Protein AF-A0A7J3NSF6-F1 (afdb_monomer_lite)

Secondary structure (DSSP, 8-state):
---HHHHHHHHHHHSS--HHHHHHHHHHHHHHHHHTPPPP-HHHHHTT-S----S--STHHHHHHHHH--

Radius of gyration: 11.44 Å; chains: 1; bounding box: 26×22×28 Å

Structure (mmCIF, N/CA/C/O backbone):
data_AF-A0A7J3NSF6-F1
#
_entry.id   AF-A0A7J3NSF6-F1
#
loop_
_atom_site.group_PDB
_atom_site.id
_atom_site.type_symbol
_atom_site.label_atom_id
_atom_site.label_alt_id
_atom_site.label_comp_id
_atom_site.label_asym_id
_atom_site.label_entity_id
_atom_site.label_seq_id
_atom_site.pdbx_PDB_ins_code
_atom_site.Cartn_x
_atom_site.Cartn_y
_atom_site.Cartn_z
_atom_site.occupancy
_atom_site.B_iso_or_equiv
_atom_site.auth_seq_id
_atom_site.auth_comp_id
_atom_site.auth_asym_id
_atom_site.auth_atom_id
_atom_site.pdbx_PDB_model_num
ATOM 1 N N . MET A 1 1 ? -10.557 -4.826 -7.642 1.00 77.00 1 MET A N 1
ATOM 2 C CA . MET A 1 1 ? -9.346 -5.001 -8.475 1.00 77.00 1 MET A CA 1
ATOM 3 C C . MET A 1 1 ? -8.698 -3.642 -8.502 1.00 77.00 1 MET A C 1
ATOM 5 O O . MET A 1 1 ? -9.426 -2.675 -8.701 1.00 77.00 1 MET A O 1
ATOM 9 N N . VAL A 1 2 ? -7.382 -3.579 -8.294 1.00 91.00 2 VAL A N 1
ATOM 10 C CA . VAL A 1 2 ? -6.636 -2.318 -8.216 1.00 91.00 2 VAL A CA 1
ATOM 11 C C . VAL A 1 2 ? -6.937 -1.465 -9.449 1.00 91.00 2 VAL A C 1
ATOM 13 O O . VAL A 1 2 ? -6.722 -1.908 -10.575 1.00 91.00 2 VAL A O 1
ATOM 16 N N . GLY A 1 3 ? -7.481 -0.266 -9.234 1.00 94.56 3 GLY A N 1
ATOM 17 C CA . GLY A 1 3 ? -7.877 0.627 -10.323 1.00 94.56 3 GLY A CA 1
ATOM 18 C C . GLY A 1 3 ? -6.675 1.223 -11.059 1.00 94.56 3 GLY A C 1
ATOM 19 O O . GLY A 1 3 ? -5.638 1.491 -10.452 1.00 94.56 3 GLY A O 1
ATOM 20 N N . GLU A 1 4 ? -6.830 1.495 -12.357 1.00 96.44 4 GLU A N 1
ATOM 21 C CA . GLU A 1 4 ? -5.755 2.018 -13.218 1.00 96.44 4 GLU A CA 1
ATOM 22 C C . GLU A 1 4 ? -5.164 3.338 -12.712 1.00 96.44 4 GLU A C 1
ATOM 24 O O . GLU A 1 4 ? -3.951 3.526 -12.758 1.0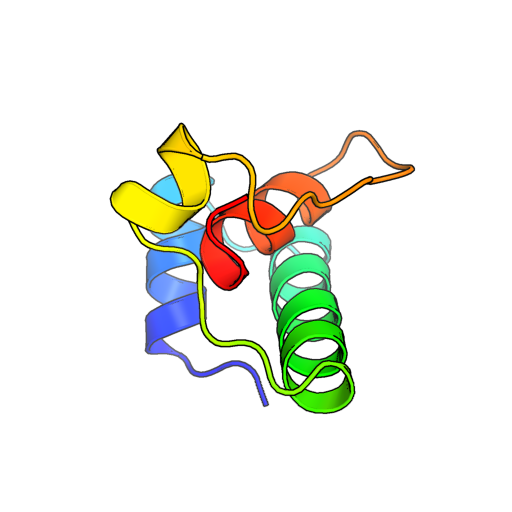0 96.44 4 GLU A O 1
ATOM 29 N N . ALA A 1 5 ? -5.995 4.227 -12.159 1.00 97.12 5 ALA A N 1
ATOM 30 C CA . ALA A 1 5 ? -5.530 5.485 -11.574 1.00 97.12 5 ALA A CA 1
ATOM 31 C C . ALA A 1 5 ? -4.555 5.256 -10.405 1.00 97.12 5 ALA A C 1
ATOM 33 O O . ALA A 1 5 ? -3.546 5.952 -10.284 1.00 97.12 5 ALA A O 1
ATOM 34 N N . LEU A 1 6 ? -4.822 4.248 -9.567 1.00 97.38 6 LEU A N 1
ATOM 35 C CA . LEU A 1 6 ? -3.960 3.911 -8.437 1.00 97.38 6 LEU A CA 1
ATOM 36 C C . LEU A 1 6 ? -2.647 3.274 -8.912 1.00 97.38 6 LEU A C 1
ATOM 38 O O . LEU A 1 6 ? -1.584 3.624 -8.405 1.00 97.38 6 LEU A O 1
ATOM 42 N N . VAL A 1 7 ? -2.701 2.410 -9.932 1.00 98.38 7 VAL A N 1
ATOM 43 C CA . VAL A 1 7 ? -1.497 1.860 -10.584 1.00 98.38 7 VAL A CA 1
ATOM 44 C C . VAL A 1 7 ? -0.660 2.973 -11.220 1.00 98.38 7 VAL A C 1
ATOM 46 O O . VAL A 1 7 ? 0.562 2.975 -11.090 1.00 98.38 7 VAL A O 1
ATOM 49 N N . GLY A 1 8 ? -1.303 3.948 -11.866 1.00 98.44 8 GLY A N 1
ATOM 50 C CA . GLY A 1 8 ? -0.642 5.114 -12.451 1.00 98.44 8 GLY A CA 1
ATOM 51 C C . GLY A 1 8 ? 0.102 5.947 -11.408 1.00 98.44 8 GLY A C 1
ATOM 52 O O . GLY A 1 8 ? 1.275 6.260 -11.610 1.00 98.44 8 GLY A O 1
ATOM 53 N N . LYS A 1 9 ? -0.540 6.225 -10.266 1.00 98.38 9 LYS A N 1
ATOM 54 C CA . LYS A 1 9 ? 0.087 6.927 -9.137 1.00 98.38 9 LYS A CA 1
ATOM 55 C C . LYS A 1 9 ? 1.250 6.136 -8.539 1.00 98.38 9 LYS A C 1
ATOM 57 O O . LYS A 1 9 ? 2.293 6.707 -8.242 1.00 98.38 9 LYS A O 1
ATOM 62 N N . ALA A 1 10 ? 1.097 4.821 -8.399 1.00 98.56 10 ALA A N 1
ATOM 63 C CA . ALA A 1 10 ? 2.166 3.961 -7.906 1.00 98.56 10 ALA A CA 1
ATOM 64 C C . ALA A 1 10 ? 3.371 3.944 -8.854 1.00 98.56 10 ALA A C 1
ATOM 66 O O . ALA A 1 10 ? 4.504 4.015 -8.395 1.00 98.56 10 ALA A O 1
ATOM 67 N N . ARG A 1 11 ? 3.138 3.915 -10.172 1.00 98.62 11 ARG A N 1
ATOM 68 C CA . ARG A 1 11 ? 4.199 4.033 -11.180 1.00 98.62 11 ARG A CA 1
ATOM 69 C C . ARG A 1 11 ? 4.931 5.366 -11.077 1.00 98.62 11 ARG A C 1
ATOM 71 O O . ARG A 1 11 ? 6.142 5.380 -11.224 1.00 98.62 11 ARG A O 1
ATOM 78 N N . GLU A 1 12 ? 4.212 6.470 -10.890 1.00 98.69 12 GLU A N 1
ATOM 79 C CA . GLU A 1 12 ? 4.826 7.797 -10.753 1.00 98.69 12 GLU A CA 1
ATOM 80 C C . GLU A 1 12 ? 5.709 7.879 -9.504 1.00 98.69 12 GLU A C 1
ATOM 82 O O . GLU A 1 12 ? 6.836 8.354 -9.588 1.00 98.69 12 GLU A O 1
ATOM 87 N N . PHE A 1 13 ? 5.228 7.347 -8.378 1.00 98.50 13 PHE A N 1
ATOM 88 C CA . PHE A 1 13 ? 5.975 7.312 -7.123 1.00 98.50 13 PHE A CA 1
ATOM 89 C C . PHE A 1 13 ? 7.195 6.378 -7.184 1.00 98.50 13 PHE A C 1
ATOM 91 O O . PHE A 1 13 ? 8.298 6.770 -6.823 1.00 98.50 13 PHE A O 1
ATOM 98 N N . HIS A 1 14 ? 7.005 5.151 -7.674 1.00 98.62 14 HIS A N 1
ATOM 99 C CA . HIS A 1 14 ? 8.044 4.117 -7.715 1.00 98.62 14 HIS A CA 1
ATOM 100 C C . HI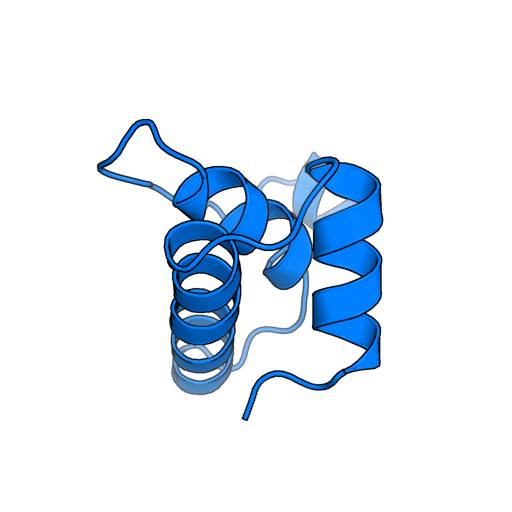S A 1 14 ? 9.022 4.272 -8.896 1.00 98.62 14 HIS A C 1
ATOM 102 O O . HIS A 1 14 ? 10.149 3.783 -8.869 1.00 98.62 14 HIS A O 1
ATOM 108 N N . GLY A 1 15 ? 8.579 4.904 -9.984 1.00 98.62 15 GLY A N 1
ATOM 109 C CA . GLY A 1 15 ? 9.340 5.123 -11.218 1.00 98.62 15 GLY A CA 1
ATOM 110 C C . GLY A 1 15 ? 9.088 4.107 -12.340 1.00 98.62 15 GLY A C 1
ATOM 111 O O . GLY A 1 15 ? 9.451 4.363 -13.486 1.00 98.62 15 GLY A O 1
ATOM 112 N N . HIS A 1 16 ? 8.452 2.965 -12.068 1.00 98.56 16 HIS A N 1
ATOM 113 C CA . HIS A 1 16 ? 8.039 1.998 -13.094 1.00 98.56 16 HIS A CA 1
ATOM 114 C C . HIS A 1 16 ? 6.931 1.071 -12.577 1.00 98.56 16 HIS A C 1
ATOM 116 O O . HIS A 1 16 ? 6.576 1.105 -11.404 1.00 98.56 16 HIS A O 1
ATOM 122 N N . ILE A 1 17 ? 6.369 0.238 -13.457 1.00 98.56 17 ILE A N 1
ATOM 123 C CA . ILE A 1 17 ? 5.451 -0.838 -13.060 1.00 98.56 17 ILE A CA 1
ATOM 124 C C . ILE A 1 17 ? 6.247 -2.138 -12.991 1.00 98.56 17 ILE A C 1
ATOM 126 O O . ILE A 1 17 ? 6.853 -2.547 -13.980 1.00 98.56 17 ILE A O 1
ATOM 130 N N . CYS A 1 18 ? 6.203 -2.810 -11.846 1.00 98.56 18 CYS A N 1
ATOM 131 C CA . CYS A 1 18 ? 6.719 -4.163 -11.675 1.00 98.56 18 CYS A CA 1
ATOM 132 C C . CYS A 1 18 ? 5.689 -5.037 -10.935 1.00 98.56 18 CYS A C 1
ATOM 134 O O . CYS A 1 18 ? 4.775 -4.502 -10.296 1.00 98.56 18 CYS A O 1
ATOM 136 N N . PRO A 1 19 ? 5.810 -6.378 -10.989 1.00 98.19 19 PRO A N 1
ATOM 137 C CA . PRO A 1 19 ? 4.847 -7.270 -10.345 1.00 98.19 19 PRO A CA 1
ATOM 138 C C . PRO A 1 19 ? 4.691 -7.011 -8.842 1.00 98.19 19 PRO A C 1
ATOM 140 O O . PRO A 1 19 ? 3.570 -6.986 -8.343 1.00 98.19 19 PRO A O 1
ATOM 143 N N . PHE A 1 20 ? 5.792 -6.761 -8.126 1.00 98.62 20 PHE A N 1
ATOM 144 C CA . PHE A 1 20 ? 5.755 -6.545 -6.678 1.00 98.62 20 PHE A CA 1
ATOM 145 C C . PHE A 1 20 ? 5.057 -5.242 -6.286 1.00 98.62 20 PHE A C 1
ATOM 147 O O . PHE A 1 20 ? 4.296 -5.253 -5.325 1.00 98.62 20 PHE A O 1
ATOM 154 N N . LEU A 1 21 ? 5.212 -4.170 -7.070 1.00 98.69 21 LEU A N 1
ATOM 155 C CA . LEU A 1 21 ? 4.477 -2.922 -6.853 1.00 98.69 21 LEU A CA 1
ATOM 156 C C . LEU A 1 21 ? 2.961 -3.155 -6.911 1.00 98.69 21 LEU A C 1
ATOM 158 O O . LEU A 1 21 ? 2.226 -2.768 -6.004 1.00 98.69 21 LEU A O 1
ATOM 162 N N . VAL A 1 22 ? 2.487 -3.844 -7.955 1.00 98.44 22 VAL A N 1
ATOM 163 C CA . VAL A 1 22 ? 1.054 -4.138 -8.132 1.00 98.44 22 VAL A CA 1
ATOM 164 C C . VAL A 1 22 ? 0.548 -5.115 -7.065 1.00 98.44 22 VAL A C 1
ATOM 166 O O . VAL A 1 22 ? -0.576 -4.967 -6.582 1.00 98.44 22 VAL A O 1
ATOM 169 N N . LEU A 1 23 ? 1.373 -6.084 -6.655 1.00 98.44 23 LEU A N 1
ATOM 170 C CA . LEU A 1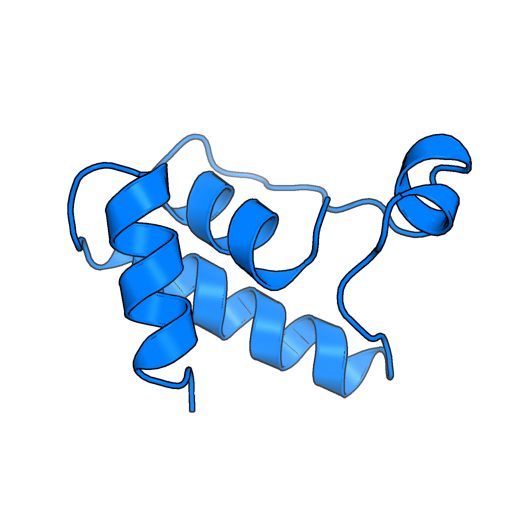 23 ? 1.051 -6.984 -5.547 1.00 98.44 23 LEU A CA 1
ATOM 171 C C . LEU A 1 23 ? 0.901 -6.227 -4.222 1.00 98.44 23 LEU A C 1
ATOM 173 O O . LEU A 1 23 ? -0.043 -6.521 -3.494 1.00 98.44 23 LEU A O 1
ATOM 177 N N . GLY A 1 24 ? 1.753 -5.234 -3.948 1.00 98.56 24 GLY A N 1
ATOM 178 C CA . GLY A 1 24 ? 1.625 -4.351 -2.783 1.00 98.56 24 GLY A CA 1
ATOM 179 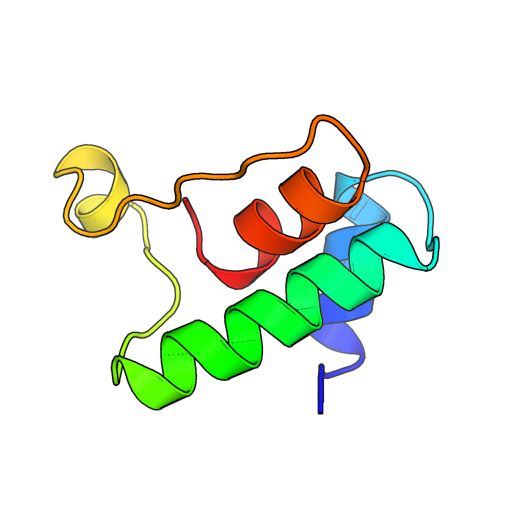C C . GLY A 1 24 ? 0.286 -3.616 -2.777 1.00 98.56 24 GLY A C 1
ATOM 180 O O . GLY A 1 24 ? -0.477 -3.727 -1.819 1.00 98.56 24 GLY A O 1
ATOM 181 N N . LEU A 1 25 ? -0.075 -2.982 -3.901 1.00 98.62 25 LEU A N 1
ATOM 182 C CA . LEU A 1 25 ? -1.375 -2.313 -4.054 1.00 98.62 25 LEU A CA 1
ATOM 183 C C . LEU A 1 25 ? -2.552 -3.267 -3.812 1.00 98.62 25 LEU A C 1
ATOM 185 O O . LEU A 1 25 ? -3.524 -2.908 -3.147 1.00 98.62 25 LEU A O 1
ATOM 189 N N . ARG A 1 26 ? -2.483 -4.489 -4.357 1.00 98.44 26 ARG A N 1
ATOM 190 C CA . ARG A 1 26 ? -3.566 -5.472 -4.236 1.00 98.44 26 ARG A CA 1
ATOM 191 C C . ARG A 1 26 ? -3.675 -6.035 -2.823 1.00 98.44 26 ARG A C 1
ATOM 193 O O . ARG A 1 26 ? -4.791 -6.215 -2.339 1.00 98.44 26 ARG A O 1
ATOM 200 N N . ALA A 1 27 ? -2.549 -6.317 -2.173 1.00 98.31 27 ALA A N 1
ATOM 201 C CA . ALA A 1 27 ? -2.525 -6.772 -0.790 1.00 98.31 27 ALA A CA 1
ATOM 202 C C . ALA A 1 27 ? -3.145 -5.718 0.135 1.00 98.31 27 ALA A C 1
ATOM 204 O O . ALA A 1 27 ? -4.018 -6.048 0.938 1.00 98.31 27 ALA A O 1
ATOM 205 N N . SER A 1 28 ? -2.787 -4.448 -0.056 1.00 98.19 28 SER A N 1
ATOM 206 C CA . SER A 1 28 ? -3.374 -3.330 0.677 1.00 98.19 28 SER A CA 1
ATOM 207 C C . SER A 1 28 ? -4.858 -3.135 0.387 1.00 98.19 28 SER A C 1
ATOM 209 O O . SER A 1 28 ? -5.623 -2.991 1.330 1.00 98.19 28 SER A O 1
ATOM 211 N N . GLU A 1 29 ? -5.314 -3.202 -0.870 1.00 97.50 29 GLU A N 1
ATOM 212 C CA . GLU A 1 29 ? -6.751 -3.128 -1.201 1.00 97.50 29 GLU A CA 1
ATOM 213 C C . GLU A 1 29 ? -7.553 -4.182 -0.414 1.00 97.50 29 GLU A C 1
ATOM 215 O O . GLU A 1 29 ? -8.598 -3.872 0.158 1.00 97.50 29 GLU A O 1
ATOM 220 N N . ILE A 1 30 ? -7.040 -5.416 -0.332 1.00 98.06 30 ILE A N 1
ATOM 221 C CA . ILE A 1 30 ? -7.667 -6.501 0.435 1.00 98.06 30 ILE A CA 1
ATOM 222 C C . ILE A 1 30 ? -7.625 -6.211 1.942 1.00 98.06 30 ILE A C 1
ATOM 224 O O . ILE A 1 30 ? -8.628 -6.421 2.623 1.00 98.06 30 ILE A O 1
ATOM 228 N N . ALA A 1 31 ? -6.488 -5.753 2.472 1.00 97.81 31 ALA A N 1
ATOM 229 C CA . ALA A 1 31 ? -6.335 -5.448 3.893 1.00 97.81 31 ALA A CA 1
ATOM 230 C C . ALA A 1 31 ? -7.284 -4.323 4.336 1.00 97.81 31 ALA A C 1
ATOM 232 O O . ALA A 1 31 ? -8.044 -4.506 5.284 1.00 97.81 31 ALA A O 1
ATOM 233 N N . MET A 1 32 ? -7.319 -3.212 3.597 1.00 96.69 32 MET A N 1
ATOM 234 C CA . MET A 1 32 ? -8.180 -2.062 3.888 1.00 96.69 32 MET A CA 1
ATOM 235 C C . MET A 1 32 ? -9.665 -2.438 3.824 1.00 96.69 32 MET A C 1
ATOM 237 O O . MET A 1 32 ? -10.426 -2.078 4.718 1.00 96.69 32 MET A O 1
ATOM 241 N N . GLN A 1 33 ? -10.073 -3.249 2.837 1.00 96.88 33 GLN A N 1
ATOM 242 C CA . GLN A 1 33 ? -11.441 -3.780 2.761 1.00 96.88 33 GLN A CA 1
ATOM 243 C C . GLN A 1 33 ? -11.797 -4.650 3.971 1.00 96.88 33 GLN A C 1
ATOM 245 O O . GLN A 1 33 ? -12.875 -4.500 4.538 1.00 96.88 33 GLN A O 1
ATOM 250 N N . LYS A 1 34 ? -10.900 -5.553 4.385 1.00 98.25 34 LYS A N 1
ATOM 251 C CA . LYS A 1 34 ? -11.136 -6.440 5.535 1.00 98.25 34 LYS A CA 1
ATOM 252 C C . LYS A 1 34 ? -11.198 -5.689 6.862 1.00 98.25 34 LYS A C 1
ATOM 254 O O . LYS A 1 34 ? -11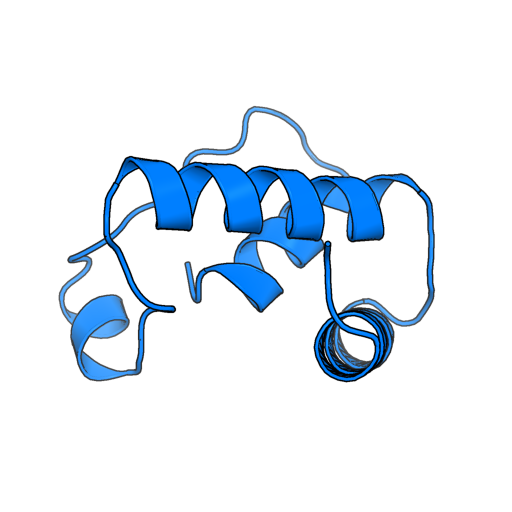.956 -6.089 7.739 1.00 98.25 34 LYS A O 1
ATOM 259 N N . LEU A 1 35 ? -10.409 -4.628 7.001 1.00 97.38 35 LEU A N 1
ATOM 260 C CA . LEU A 1 35 ? -10.347 -3.802 8.206 1.00 97.38 35 LEU A CA 1
ATOM 261 C C . LEU A 1 35 ? -11.367 -2.653 8.195 1.00 97.38 35 LEU A C 1
ATOM 263 O O . LEU A 1 35 ? -11.480 -1.941 9.184 1.00 97.38 35 LEU A O 1
ATOM 267 N N . SER A 1 36 ? -12.129 -2.489 7.106 1.00 97.38 36 SER A N 1
ATOM 268 C CA . SER A 1 36 ? -13.048 -1.358 6.900 1.00 97.38 36 SER A CA 1
ATOM 269 C C . SER A 1 36 ? -12.363 0.006 7.049 1.00 97.38 36 SER A C 1
ATOM 271 O O . SER A 1 36 ? -12.949 0.956 7.563 1.00 97.38 36 SER A O 1
ATOM 273 N N . LEU A 1 37 ? -11.114 0.093 6.588 1.00 96.44 37 LEU A N 1
ATOM 274 C CA . LEU A 1 37 ? -10.310 1.308 6.619 1.00 96.44 37 LEU A CA 1
ATOM 275 C C . LEU A 1 37 ? -10.325 2.003 5.258 1.00 96.44 37 LEU A C 1
ATOM 277 O O . LEU A 1 37 ? -10.406 1.370 4.202 1.00 96.44 37 LEU A O 1
ATOM 281 N N . LEU A 1 38 ? -10.184 3.324 5.293 1.00 95.31 38 LEU A N 1
ATOM 282 C CA . LEU A 1 38 ? -9.870 4.144 4.128 1.00 95.31 38 LEU A CA 1
ATOM 283 C C . LEU A 1 38 ? -8.390 4.518 4.163 1.00 95.31 38 LEU A C 1
ATOM 285 O O . LEU A 1 38 ? -7.758 4.447 5.214 1.00 95.31 38 LEU A O 1
ATOM 289 N N . LYS A 1 39 ? -7.836 4.898 3.008 1.00 96.25 39 LYS A N 1
ATOM 290 C CA . LYS A 1 39 ? -6.457 5.389 2.924 1.00 96.25 39 LYS A CA 1
ATOM 291 C C . LYS A 1 39 ? -6.232 6.505 3.957 1.00 96.25 39 LYS A C 1
ATOM 293 O O . LYS A 1 39 ? -6.995 7.467 3.959 1.00 96.25 39 LYS A O 1
ATOM 298 N N . ALA A 1 40 ? -5.180 6.373 4.763 1.00 97.12 40 ALA A N 1
ATOM 299 C CA . ALA A 1 40 ? -4.787 7.348 5.770 1.00 97.12 40 ALA A CA 1
ATOM 300 C C . ALA A 1 40 ? -4.446 8.695 5.112 1.00 97.12 40 ALA A C 1
ATOM 302 O O . ALA A 1 40 ? -3.739 8.746 4.094 1.00 97.12 40 ALA A O 1
ATOM 303 N N . GLY A 1 41 ? -4.998 9.772 5.668 1.00 96.12 41 GLY A N 1
ATOM 304 C CA . GLY A 1 41 ? -4.682 11.148 5.321 1.00 96.12 41 GLY A CA 1
ATOM 305 C C . GLY A 1 41 ? -3.656 11.744 6.282 1.00 96.12 41 GLY A C 1
ATOM 306 O O . GLY A 1 41 ? -3.036 11.050 7.080 1.00 96.12 41 GLY A O 1
ATOM 307 N N . GLU A 1 42 ? -3.460 13.058 6.197 1.00 96.50 42 GLU A N 1
ATOM 308 C CA . GLU A 1 42 ? -2.458 13.764 7.004 1.00 96.50 42 GLU A CA 1
ATOM 309 C C . GLU A 1 42 ? -2.680 13.567 8.510 1.00 96.50 42 GLU A C 1
ATOM 311 O O . GLU A 1 42 ? -1.755 13.175 9.216 1.00 96.50 42 GLU A O 1
ATOM 316 N N . ALA A 1 43 ? -3.909 13.762 8.995 1.00 96.69 43 ALA A N 1
ATOM 317 C CA . ALA A 1 43 ? -4.223 13.639 10.416 1.00 96.69 43 ALA A CA 1
ATOM 318 C C . ALA A 1 43 ? -3.976 12.216 10.939 1.00 96.69 43 ALA A C 1
ATOM 320 O O . ALA A 1 43 ? -3.294 12.045 11.947 1.00 96.69 43 ALA A O 1
ATOM 321 N N . GLU A 1 44 ? -4.463 11.201 10.220 1.00 96.81 44 GLU A N 1
ATOM 322 C CA . GLU A 1 44 ? -4.307 9.797 10.604 1.00 96.81 44 GLU A CA 1
ATOM 323 C C . GLU A 1 44 ? -2.831 9.374 10.604 1.00 96.81 44 GLU A C 1
ATOM 325 O O . GLU A 1 44 ? -2.417 8.592 11.458 1.00 96.81 44 GLU A O 1
ATOM 330 N N . THR A 1 45 ? -2.023 9.912 9.678 1.00 94.94 45 THR A N 1
ATOM 331 C CA . THR A 1 45 ? -0.574 9.644 9.636 1.00 94.94 45 THR A CA 1
ATOM 332 C C . THR A 1 45 ? 0.189 10.334 10.767 1.00 94.94 45 THR A C 1
ATOM 334 O O . THR A 1 45 ? 1.040 9.701 11.383 1.00 94.94 45 THR A O 1
ATOM 337 N N . VAL A 1 46 ? -0.129 11.594 11.094 1.00 95.94 46 VAL A N 1
ATOM 338 C CA . VAL A 1 46 ? 0.509 12.337 12.201 1.00 95.94 46 VAL A CA 1
ATOM 339 C C . VAL A 1 46 ? 0.200 11.698 13.556 1.00 95.94 46 VAL A C 1
ATOM 341 O O . VAL A 1 46 ? 1.054 11.688 14.439 1.00 95.94 46 VAL A O 1
ATOM 344 N N . ASN A 1 47 ? -1.007 11.155 13.710 1.00 97.19 47 ASN A N 1
ATOM 345 C CA . ASN A 1 47 ? -1.453 10.486 14.929 1.00 97.19 47 ASN A CA 1
ATOM 346 C C . ASN A 1 47 ? -1.104 8.987 14.975 1.00 97.19 47 ASN A C 1
ATOM 348 O O . ASN A 1 47 ? -1.436 8.333 15.962 1.00 97.19 47 ASN A O 1
ATOM 352 N N . GLU A 1 48 ? -0.482 8.436 13.926 1.00 95.12 48 GLU A N 1
ATOM 353 C CA . GLU A 1 48 ? -0.160 7.005 13.798 1.00 95.12 48 GLU A CA 1
ATOM 354 C C . GLU A 1 48 ? -1.382 6.073 13.983 1.00 95.12 48 GLU A C 1
ATOM 356 O O . GLU A 1 48 ? -1.283 4.977 14.536 1.00 95.12 48 GLU A O 1
ATOM 361 N N . GLU A 1 49 ? -2.561 6.486 13.507 1.00 96.38 49 GLU A N 1
ATOM 362 C CA . GLU A 1 49 ? -3.824 5.751 13.710 1.00 96.38 49 GLU A CA 1
ATOM 363 C C . GLU A 1 49 ? -3.873 4.414 12.953 1.00 96.38 49 GLU A C 1
ATOM 365 O O . GLU A 1 49 ? -4.602 3.494 13.335 1.00 96.38 49 GLU A O 1
ATOM 370 N N . VAL A 1 50 ? -3.081 4.289 11.884 1.00 95.88 50 VAL A N 1
ATOM 371 C CA . VAL A 1 50 ? -2.906 3.055 11.115 1.00 95.88 50 VAL A CA 1
ATOM 372 C C . VAL A 1 50 ? -1.424 2.862 10.819 1.00 95.88 50 VAL A C 1
ATOM 374 O O . VAL A 1 50 ? -0.775 3.738 10.253 1.00 95.88 50 VAL A O 1
ATOM 377 N N . ILE A 1 51 ? -0.903 1.681 11.153 1.00 96.31 51 ILE A N 1
ATOM 378 C CA . ILE A 1 51 ? 0.494 1.306 10.920 1.00 96.31 51 ILE A CA 1
ATOM 379 C C . ILE A 1 51 ? 0.536 0.060 10.036 1.00 96.31 51 ILE A C 1
ATOM 381 O O . ILE A 1 51 ? -0.133 -0.938 10.315 1.00 96.31 51 ILE A O 1
ATOM 385 N N . ALA A 1 52 ? 1.358 0.100 8.986 1.00 97.44 52 ALA A N 1
ATOM 386 C CA . ALA A 1 52 ? 1.656 -1.055 8.150 1.00 97.44 52 ALA A CA 1
ATOM 387 C C . ALA A 1 52 ? 3.030 -1.635 8.515 1.00 97.44 52 ALA A C 1
ATOM 389 O O . ALA A 1 52 ? 4.040 -0.938 8.479 1.00 97.44 52 ALA A O 1
ATOM 390 N N . ILE A 1 53 ? 3.075 -2.930 8.829 1.00 97.81 53 ILE A N 1
ATOM 391 C CA . ILE A 1 53 ? 4.324 -3.672 9.032 1.00 97.81 53 ILE A CA 1
ATOM 392 C C . ILE A 1 53 ? 4.538 -4.566 7.814 1.00 97.81 53 ILE A C 1
ATOM 394 O O . ILE A 1 53 ? 3.649 -5.328 7.432 1.00 97.81 53 ILE A O 1
ATOM 398 N N . ILE A 1 54 ? 5.710 -4.454 7.190 1.00 97.56 54 ILE A N 1
ATOM 399 C CA . ILE A 1 54 ? 6.035 -5.132 5.934 1.00 97.56 54 ILE A CA 1
ATOM 400 C C . ILE A 1 54 ? 7.280 -5.992 6.158 1.00 97.56 54 ILE A C 1
ATOM 402 O O . ILE A 1 54 ? 8.330 -5.492 6.547 1.00 97.56 54 ILE A O 1
ATOM 406 N N . GLU A 1 55 ? 7.176 -7.292 5.887 1.00 97.62 55 GLU A N 1
ATOM 407 C CA . GLU A 1 55 ? 8.246 -8.274 6.145 1.00 97.62 55 GLU A CA 1
ATOM 408 C C . GLU A 1 55 ? 9.187 -8.484 4.944 1.00 97.62 55 GLU A C 1
ATOM 410 O O . GLU A 1 55 ? 9.958 -9.442 4.885 1.00 97.62 55 GLU A O 1
ATOM 415 N N . CYS A 1 56 ? 9.134 -7.594 3.953 1.00 96.44 56 CYS A N 1
ATOM 416 C CA . CYS A 1 56 ? 9.986 -7.641 2.772 1.00 96.44 56 CYS A CA 1
ATOM 417 C C . CYS A 1 56 ? 10.544 -6.260 2.422 1.00 96.44 56 CYS A C 1
ATOM 419 O O . CYS A 1 56 ? 9.850 -5.253 2.535 1.00 96.44 56 CYS A O 1
ATOM 421 N N . ASN A 1 57 ? 11.777 -6.232 1.912 1.00 96.75 57 ASN A N 1
ATOM 422 C CA . ASN A 1 57 ? 12.422 -5.025 1.395 1.00 96.75 57 ASN A CA 1
ATOM 423 C C . ASN A 1 57 ? 12.503 -5.086 -0.140 1.00 96.75 57 ASN A C 1
ATOM 425 O O . ASN A 1 57 ? 13.536 -5.435 -0.712 1.00 96.75 57 ASN A O 1
ATOM 429 N N . ASN A 1 58 ? 11.373 -4.853 -0.806 1.00 97.88 58 ASN A N 1
ATOM 430 C CA . ASN A 1 58 ? 11.275 -4.772 -2.265 1.00 97.88 58 ASN A CA 1
ATOM 431 C C . ASN A 1 58 ? 10.126 -3.825 -2.672 1.00 97.88 58 ASN A C 1
ATOM 433 O O . ASN A 1 58 ? 9.461 -3.252 -1.812 1.00 97.88 58 ASN A O 1
ATOM 437 N N . CYS A 1 59 ? 9.857 -3.696 -3.977 1.00 98.69 59 CYS A N 1
ATOM 438 C CA . CYS A 1 59 ? 8.851 -2.783 -4.542 1.00 98.69 59 CYS A CA 1
ATOM 439 C C . CYS A 1 59 ? 7.418 -2.964 -3.998 1.00 98.69 59 CYS A C 1
ATOM 441 O O . CYS A 1 59 ? 6.564 -2.111 -4.222 1.00 98.69 59 CYS A O 1
ATOM 443 N N . PHE A 1 60 ? 7.129 -4.075 -3.314 1.00 98.75 60 PHE A N 1
ATOM 444 C CA . PHE A 1 60 ? 5.870 -4.281 -2.604 1.00 98.75 60 PHE A CA 1
ATOM 445 C C . PHE A 1 60 ? 5.619 -3.191 -1.561 1.00 98.75 60 PHE A C 1
ATOM 447 O O . PHE A 1 60 ? 4.480 -2.746 -1.425 1.00 98.75 60 PHE A O 1
ATOM 454 N N . ALA A 1 61 ? 6.669 -2.737 -0.868 1.00 98.62 61 ALA A N 1
ATOM 455 C CA . ALA A 1 61 ? 6.555 -1.730 0.179 1.00 98.62 61 ALA A CA 1
ATOM 456 C C . ALA A 1 61 ? 5.988 -0.405 -0.351 1.00 98.62 61 ALA A C 1
ATOM 458 O O . ALA A 1 61 ? 5.033 0.124 0.211 1.00 98.62 61 ALA A O 1
ATOM 459 N N . ASP A 1 62 ? 6.466 0.051 -1.507 1.00 98.69 62 ASP A N 1
ATOM 460 C CA . ASP A 1 62 ? 5.957 1.263 -2.157 1.00 98.69 62 ASP A CA 1
ATOM 461 C C . ASP A 1 62 ? 4.487 1.110 -2.571 1.00 98.69 62 ASP A C 1
ATOM 463 O O . ASP A 1 62 ? 3.696 2.048 -2.473 1.00 98.69 62 ASP A O 1
ATOM 467 N N . GLY A 1 63 ? 4.084 -0.093 -2.992 1.00 98.56 63 GLY A N 1
ATOM 468 C CA . GLY A 1 63 ? 2.682 -0.403 -3.262 1.00 98.56 63 GLY A CA 1
ATOM 469 C C . GLY A 1 63 ? 1.822 -0.266 -2.003 1.00 98.56 63 GLY A C 1
ATOM 470 O O . GLY A 1 63 ? 0.748 0.335 -2.050 1.00 98.56 63 GLY A O 1
ATOM 471 N N . VAL A 1 64 ? 2.310 -0.760 -0.863 1.00 98.62 64 VAL A N 1
ATOM 472 C CA . VAL A 1 64 ? 1.618 -0.604 0.423 1.00 98.62 64 VAL A CA 1
ATOM 473 C C . VAL A 1 64 ? 1.480 0.867 0.794 1.00 98.62 64 VAL A C 1
ATOM 475 O O . VAL A 1 64 ? 0.367 1.311 1.086 1.00 98.62 64 VAL A O 1
ATOM 478 N N . GLN A 1 65 ? 2.557 1.642 0.691 1.00 98.06 65 GLN A N 1
ATOM 479 C CA . GLN A 1 65 ? 2.553 3.062 1.033 1.00 98.06 65 GLN A CA 1
ATOM 480 C C . GLN A 1 65 ? 1.591 3.868 0.156 1.00 98.06 65 GLN A C 1
ATOM 482 O O . GLN A 1 65 ? 0.756 4.642 0.637 1.00 98.06 65 GLN A O 1
ATOM 487 N N . VAL A 1 66 ? 1.616 3.634 -1.157 1.00 98.19 66 VAL A N 1
ATOM 488 C CA . VAL A 1 66 ? 0.726 4.332 -2.089 1.00 98.19 66 VAL A CA 1
ATOM 489 C C . VAL A 1 66 ? -0.741 3.969 -1.852 1.00 98.19 66 VAL A C 1
ATOM 491 O O . VAL A 1 66 ? -1.599 4.851 -1.961 1.00 98.19 66 VAL A O 1
ATOM 494 N N . ALA A 1 67 ? -1.058 2.719 -1.515 1.00 98.06 67 ALA A N 1
ATOM 495 C CA . ALA A 1 67 ? -2.437 2.291 -1.290 1.00 98.06 67 ALA A CA 1
ATOM 496 C C . ALA A 1 67 ? -2.990 2.701 0.084 1.00 98.06 67 ALA A C 1
ATOM 498 O O . ALA A 1 67 ? -4.154 3.089 0.170 1.00 98.06 67 ALA A O 1
ATOM 499 N N . THR A 1 68 ? -2.177 2.624 1.138 1.00 97.88 68 THR A N 1
ATOM 500 C CA . THR A 1 68 ? -2.638 2.771 2.531 1.00 97.88 68 THR A CA 1
ATOM 501 C C . THR A 1 68 ? -2.394 4.153 3.115 1.00 97.88 68 THR A C 1
ATOM 503 O O . THR A 1 68 ? -3.181 4.574 3.952 1.00 97.88 68 THR A O 1
ATOM 506 N N . GLY A 1 69 ? -1.377 4.881 2.641 1.00 96.75 69 GLY A N 1
ATOM 507 C CA . GLY A 1 69 ? -0.917 6.122 3.271 1.00 96.75 69 GLY A CA 1
ATOM 508 C C . GLY A 1 69 ? 0.060 5.912 4.433 1.00 96.75 69 GLY A C 1
ATOM 509 O O . GLY A 1 69 ? 0.558 6.907 4.944 1.00 96.75 69 GLY A O 1
ATOM 510 N N . CYS A 1 70 ? 0.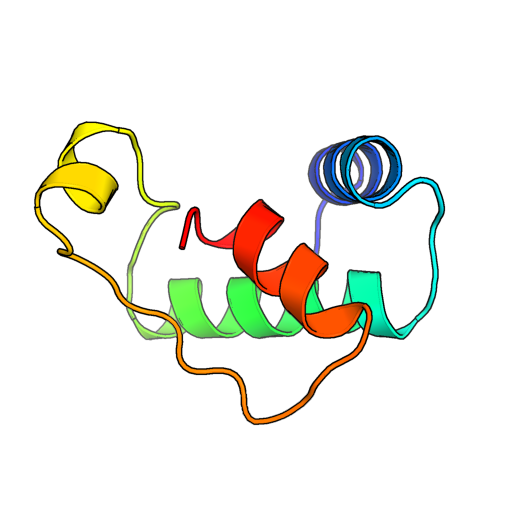342 4.660 4.811 1.00 96.62 70 CYS A N 1
ATOM 511 C CA . CYS A 1 70 ? 1.341 4.290 5.815 1.00 96.62 70 CYS A CA 1
ATOM 512 C C . CYS A 1 70 ? 2.760 4.288 5.234 1.00 96.62 70 CYS A C 1
ATOM 514 O O . CYS A 1 70 ? 2.930 3.770 4.107 1.00 96.62 70 CYS A O 1
#

Sequence (70 aa):
MVGEALVGKAREFHGHICPFLVLGLRASEIAMQKLSLLKAGEAETVNEEVIAIIECNNCFADGVQVATGC

Foldseek 3Di:
DQDPVLQVVLCVVVVHDDPLLVVLLVVLVVVCVVVVHAADDPVCVVVVVDDDDDPDDDNSVSSVCSNRVD

pLDDT: mean 97.18, std 2.76, range [77.0, 98.75]